Protein AF-A0A353RGJ5-F1 (afdb_monomer_lite)

Sequence (104 aa):
TENLIWIGFLMVYGVDTVMTILHRIYLKQNIMEAHRLHFYQILANEKKAPHRLVSLIYFTVQLLCSALIIILYPVMGWWILIILAILLILIYSFKFKFVKISNP

Radius of gyration: 15.26 Å; chains: 1; bounding box: 37×22×41 Å

Structure (mmCIF, N/CA/C/O backbone):
data_AF-A0A353RGJ5-F1
#
_entry.id   AF-A0A353RGJ5-F1
#
loop_
_atom_site.group_PDB
_atom_site.id
_atom_site.type_symbol
_atom_site.label_atom_id
_atom_site.label_alt_id
_atom_site.label_comp_id
_at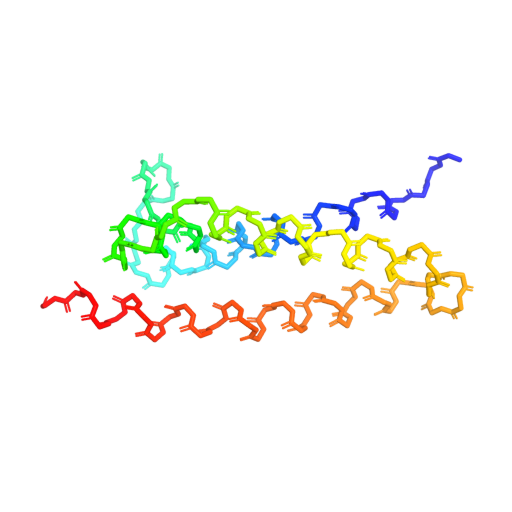om_site.label_asym_id
_atom_site.label_entity_id
_atom_site.label_seq_id
_atom_site.pdbx_PDB_ins_code
_atom_site.Cartn_x
_atom_site.Cartn_y
_atom_site.Cartn_z
_atom_site.occupancy
_atom_site.B_iso_or_equiv
_atom_site.auth_seq_id
_atom_site.auth_comp_id
_atom_site.auth_asym_id
_atom_site.auth_atom_id
_atom_site.pdbx_PDB_model_num
ATOM 1 N N . THR A 1 1 ? 17.829 -11.860 -15.894 1.00 52.78 1 THR A N 1
ATOM 2 C CA . THR A 1 1 ? 16.812 -12.354 -14.935 1.00 52.78 1 THR A CA 1
ATOM 3 C C . THR A 1 1 ? 17.140 -12.034 -13.478 1.00 52.78 1 THR A C 1
ATOM 5 O O . THR A 1 1 ? 16.274 -12.235 -12.643 1.00 52.78 1 THR A O 1
ATOM 8 N N . GLU A 1 2 ? 18.294 -11.431 -13.157 1.00 62.41 2 GLU A N 1
ATOM 9 C CA . GLU A 1 2 ? 18.701 -11.068 -11.781 1.00 62.41 2 GLU A CA 1
ATOM 10 C C . GLU A 1 2 ? 18.303 -9.644 -11.343 1.00 62.41 2 GLU A C 1
ATOM 12 O O . GLU A 1 2 ? 18.994 -9.006 -10.553 1.00 62.41 2 GLU A O 1
ATOM 17 N N . ASN A 1 3 ? 17.216 -9.085 -11.881 1.00 74.56 3 ASN A N 1
ATOM 18 C CA . ASN A 1 3 ? 16.804 -7.738 -11.486 1.00 74.56 3 ASN A CA 1
ATOM 19 C C . ASN A 1 3 ? 15.766 -7.819 -10.360 1.00 74.56 3 ASN A C 1
ATOM 21 O O . ASN A 1 3 ? 14.674 -8.343 -10.562 1.00 74.56 3 ASN A O 1
ATOM 25 N N . LEU A 1 4 ? 16.098 -7.277 -9.186 1.00 82.88 4 LEU A N 1
ATOM 26 C CA . LEU A 1 4 ? 15.240 -7.248 -7.993 1.00 82.88 4 LEU A CA 1
ATOM 27 C C . LEU A 1 4 ? 13.972 -6.385 -8.154 1.00 82.88 4 LEU A C 1
ATOM 29 O O . LEU A 1 4 ? 13.151 -6.326 -7.241 1.00 82.88 4 LEU A O 1
ATOM 33 N N . ILE A 1 5 ? 13.777 -5.745 -9.311 1.00 86.31 5 ILE A N 1
ATOM 34 C CA . ILE A 1 5 ? 12.594 -4.939 -9.636 1.00 86.31 5 ILE A CA 1
ATOM 35 C C . ILE A 1 5 ? 11.262 -5.666 -9.394 1.00 86.31 5 ILE A C 1
ATOM 37 O O . ILE A 1 5 ? 10.285 -5.022 -9.020 1.00 86.31 5 ILE A O 1
ATOM 41 N N . TRP A 1 6 ? 11.211 -6.996 -9.534 1.00 86.62 6 TRP A N 1
ATOM 42 C CA . TRP A 1 6 ? 9.988 -7.780 -9.314 1.00 86.62 6 TRP A CA 1
ATOM 43 C C . TRP A 1 6 ? 9.429 -7.627 -7.891 1.00 86.62 6 TRP A C 1
ATOM 45 O O . TRP A 1 6 ? 8.219 -7.712 -7.700 1.00 86.62 6 TRP A O 1
ATOM 55 N N . ILE A 1 7 ? 10.278 -7.308 -6.904 1.00 90.06 7 ILE A N 1
ATOM 56 C CA . ILE A 1 7 ? 9.844 -6.972 -5.537 1.00 90.06 7 ILE A CA 1
ATOM 57 C C . ILE A 1 7 ? 8.943 -5.727 -5.537 1.00 90.06 7 ILE A C 1
ATOM 59 O O . ILE A 1 7 ? 8.013 -5.631 -4.738 1.00 90.06 7 ILE A O 1
ATOM 63 N N . GLY A 1 8 ? 9.155 -4.798 -6.471 1.00 91.00 8 GLY A N 1
ATOM 64 C CA . GLY A 1 8 ? 8.309 -3.625 -6.667 1.00 91.00 8 GLY A CA 1
ATOM 65 C C . GLY A 1 8 ? 6.850 -3.969 -6.975 1.00 91.00 8 GLY A C 1
ATOM 66 O O . GLY A 1 8 ? 5.953 -3.218 -6.603 1.00 91.00 8 GLY A O 1
ATOM 67 N N . PHE A 1 9 ? 6.568 -5.137 -7.554 1.00 93.81 9 PHE A N 1
ATOM 68 C CA . PHE A 1 9 ? 5.189 -5.587 -7.761 1.00 93.81 9 PHE A CA 1
ATOM 69 C C . PHE A 1 9 ? 4.493 -6.016 -6.470 1.00 93.81 9 PHE A C 1
ATOM 71 O O . PHE A 1 9 ? 3.280 -6.158 -6.459 1.00 93.81 9 PHE A O 1
ATOM 78 N N . LEU A 1 10 ? 5.208 -6.153 -5.356 1.00 94.38 10 LEU A N 1
ATOM 79 C CA . LEU A 1 10 ? 4.617 -6.377 -4.036 1.00 94.38 10 LEU A CA 1
ATOM 80 C C . LEU A 1 10 ? 4.532 -5.086 -3.212 1.00 94.38 10 LEU A C 1
ATOM 82 O O . LEU A 1 10 ? 4.250 -5.137 -2.018 1.00 94.38 10 LEU A O 1
ATOM 86 N N . MET A 1 11 ? 4.765 -3.919 -3.820 1.00 93.31 11 MET A N 1
ATOM 87 C CA . MET A 1 11 ? 4.958 -2.667 -3.088 1.00 93.31 11 MET A CA 1
ATOM 88 C C . MET A 1 11 ? 3.754 -2.240 -2.241 1.00 93.31 11 MET A C 1
ATOM 90 O O . MET A 1 11 ? 3.953 -1.824 -1.103 1.00 93.31 11 MET A O 1
ATOM 94 N N . VAL A 1 12 ? 2.514 -2.381 -2.725 1.00 95.19 12 VAL A N 1
ATOM 95 C CA . VAL A 1 12 ? 1.328 -2.008 -1.925 1.00 95.19 12 VAL A CA 1
ATOM 96 C C . VAL A 1 12 ? 1.218 -2.883 -0.677 1.00 95.19 12 VAL A C 1
ATOM 98 O O . VAL A 1 12 ? 1.004 -2.370 0.421 1.00 95.19 12 VAL A O 1
ATOM 101 N N . TYR A 1 13 ? 1.422 -4.193 -0.834 1.00 93.62 13 TYR A N 1
ATOM 102 C CA . TYR A 1 13 ? 1.427 -5.141 0.280 1.00 93.62 13 TYR A CA 1
ATOM 103 C C . TYR A 1 13 ? 2.591 -4.889 1.249 1.00 93.62 13 TYR A C 1
ATOM 105 O O . TYR A 1 13 ? 2.402 -4.885 2.467 1.00 93.62 13 TYR A O 1
ATOM 113 N N . GLY A 1 14 ? 3.788 -4.633 0.716 1.00 93.88 14 GLY A N 1
ATOM 114 C CA . GLY A 1 14 ? 4.981 -4.336 1.502 1.00 93.88 14 GLY A CA 1
ATOM 115 C C . GLY A 1 14 ? 4.804 -3.081 2.352 1.00 93.88 14 GLY A C 1
ATOM 116 O O . GLY A 1 14 ? 5.052 -3.120 3.555 1.00 93.88 14 GLY A O 1
ATOM 117 N N . VAL A 1 15 ? 4.298 -1.993 1.762 1.00 94.19 15 VAL A N 1
ATOM 118 C CA . VAL A 1 15 ? 4.050 -0.738 2.486 1.00 94.19 15 VAL A CA 1
ATOM 119 C C . VAL A 1 15 ? 2.983 -0.922 3.568 1.00 94.19 15 VAL A C 1
ATOM 121 O O . VAL A 1 15 ? 3.227 -0.516 4.703 1.00 94.19 15 VAL A O 1
ATOM 124 N N . ASP A 1 16 ? 1.842 -1.567 3.286 1.00 93.19 16 ASP A N 1
ATOM 125 C CA . ASP A 1 16 ? 0.825 -1.815 4.327 1.00 93.19 16 ASP A CA 1
ATOM 126 C C . ASP A 1 16 ? 1.382 -2.666 5.475 1.00 93.19 16 ASP A C 1
ATOM 128 O O . ASP A 1 16 ? 1.119 -2.379 6.645 1.00 93.19 16 ASP A O 1
ATOM 132 N N . THR A 1 17 ? 2.191 -3.680 5.159 1.00 91.50 17 THR A N 1
ATOM 133 C CA . THR A 1 17 ? 2.815 -4.551 6.161 1.00 91.50 17 THR A CA 1
ATOM 134 C C . THR A 1 17 ? 3.792 -3.773 7.039 1.00 91.50 17 THR A C 1
ATOM 136 O O . THR A 1 17 ? 3.646 -3.785 8.262 1.00 91.50 17 THR A O 1
ATOM 139 N N . VAL A 1 18 ? 4.733 -3.028 6.447 1.00 93.44 18 VAL A N 1
ATOM 140 C CA . VAL A 1 18 ? 5.708 -2.220 7.201 1.00 93.44 18 VAL A CA 1
ATOM 141 C C . VAL A 1 18 ? 4.999 -1.164 8.046 1.00 93.44 18 VAL A C 1
ATOM 143 O O . VAL A 1 18 ? 5.271 -1.051 9.240 1.00 93.44 18 VAL A O 1
ATOM 146 N N . MET A 1 19 ? 4.033 -0.440 7.476 1.00 91.19 19 MET A N 1
ATOM 147 C CA . MET A 1 19 ? 3.255 0.562 8.209 1.00 91.19 19 MET A CA 1
ATOM 148 C C . MET A 1 19 ? 2.459 -0.055 9.362 1.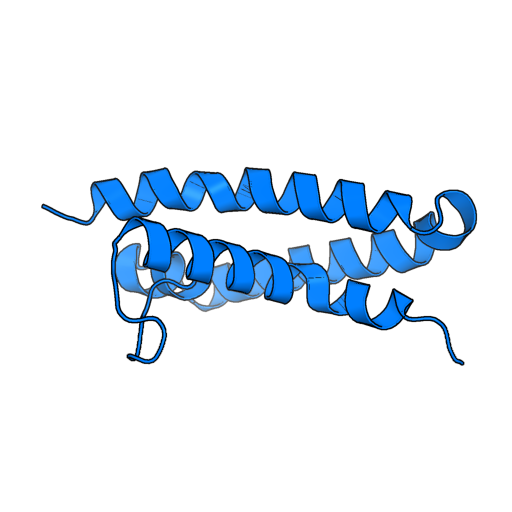00 91.19 19 MET A C 1
ATOM 150 O O . MET A 1 19 ? 2.331 0.549 10.426 1.00 91.19 19 MET A O 1
ATOM 154 N N . THR A 1 20 ? 1.940 -1.271 9.187 1.00 90.81 20 THR A N 1
ATOM 155 C CA . THR A 1 20 ? 1.248 -1.993 10.260 1.00 90.81 20 THR A CA 1
ATOM 156 C C . THR A 1 20 ? 2.211 -2.412 11.367 1.00 90.81 20 THR A C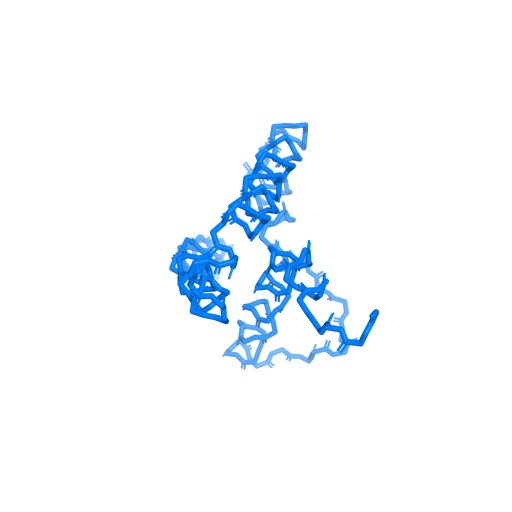 1
ATOM 158 O O . THR A 1 20 ? 1.891 -2.209 12.535 1.00 90.81 20 THR A O 1
ATOM 161 N N . ILE A 1 21 ? 3.400 -2.917 11.031 1.00 90.69 21 ILE A N 1
ATOM 162 C CA . ILE A 1 21 ? 4.439 -3.257 12.014 1.00 90.69 21 ILE A CA 1
ATOM 163 C C . ILE A 1 21 ? 4.860 -2.011 12.803 1.00 90.69 21 ILE A C 1
ATOM 165 O O . ILE A 1 21 ? 4.838 -2.038 14.033 1.00 90.69 21 ILE A O 1
ATOM 169 N N . LEU A 1 22 ? 5.163 -0.902 12.119 1.00 89.81 22 LEU A N 1
ATOM 170 C CA . LEU A 1 22 ? 5.521 0.368 12.761 1.00 89.81 22 LEU A CA 1
ATOM 171 C C . LEU A 1 22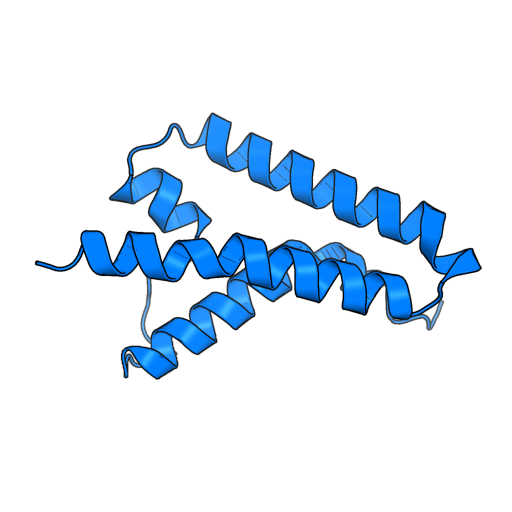 ? 4.423 0.845 13.715 1.00 89.81 22 LEU A C 1
ATOM 173 O O . LEU A 1 22 ? 4.705 1.268 14.835 1.00 89.81 22 LEU A O 1
ATOM 177 N N . HIS A 1 23 ? 3.160 0.720 13.307 1.00 86.12 23 HIS A N 1
ATOM 178 C CA . HIS A 1 23 ? 2.035 1.074 14.160 1.00 86.12 23 HIS A CA 1
ATOM 179 C C . HIS A 1 23 ? 1.923 0.176 15.401 1.00 86.12 23 HIS A C 1
ATOM 181 O O . HIS A 1 23 ? 1.659 0.677 16.492 1.00 86.12 23 HIS A O 1
ATOM 187 N N . ARG A 1 24 ? 2.166 -1.133 15.276 1.00 88.50 24 ARG A N 1
ATOM 188 C CA . ARG A 1 24 ? 2.168 -2.053 16.427 1.00 88.50 24 ARG A CA 1
ATOM 189 C C . ARG A 1 24 ? 3.293 -1.747 17.406 1.00 88.50 24 ARG A C 1
ATOM 191 O O . ARG A 1 24 ? 3.048 -1.749 18.609 1.00 88.50 24 ARG A O 1
ATOM 198 N N . ILE A 1 25 ? 4.483 -1.426 16.895 1.00 89.38 25 ILE A N 1
ATOM 199 C CA . ILE A 1 25 ? 5.621 -0.989 17.714 1.00 89.38 25 ILE A CA 1
ATOM 200 C C . ILE A 1 25 ? 5.263 0.300 18.464 1.00 89.38 25 ILE A C 1
ATOM 202 O O . ILE A 1 25 ? 5.489 0.389 19.669 1.00 89.38 25 ILE A O 1
ATOM 206 N N . TYR A 1 26 ? 4.634 1.268 17.788 1.00 86.69 26 TYR A N 1
ATOM 207 C CA . TYR A 1 26 ? 4.155 2.503 18.416 1.00 86.69 26 TYR A CA 1
ATOM 208 C C . TYR A 1 26 ? 3.130 2.240 19.534 1.00 86.69 26 TYR A C 1
ATOM 210 O O . TYR A 1 26 ? 3.219 2.835 20.607 1.00 86.69 26 TYR A O 1
ATOM 218 N N . LEU A 1 27 ? 2.198 1.307 19.318 1.00 85.62 27 LEU A N 1
ATOM 219 C CA . LEU A 1 27 ? 1.216 0.873 20.320 1.00 85.62 27 LEU A CA 1
ATOM 220 C C . LEU A 1 27 ? 1.793 -0.080 21.383 1.00 85.62 27 LEU A C 1
ATOM 222 O O . LEU A 1 27 ? 1.043 -0.541 22.242 1.00 85.62 27 LEU A O 1
ATOM 226 N N . LYS A 1 28 ? 3.097 -0.391 21.334 1.00 87.50 28 LYS A N 1
ATOM 227 C CA . LYS A 1 28 ? 3.782 -1.354 22.216 1.00 87.50 28 LYS A CA 1
ATOM 228 C C . LYS A 1 28 ? 3.114 -2.739 22.255 1.00 87.50 28 LYS A C 1
ATOM 230 O O . LYS A 1 28 ? 3.153 -3.421 23.275 1.00 87.50 28 LYS A O 1
ATOM 235 N N . GLN A 1 29 ? 2.499 -3.160 21.151 1.00 85.44 29 GLN A N 1
ATOM 236 C CA . GLN A 1 29 ? 1.907 -4.492 21.021 1.00 85.44 29 GLN A CA 1
ATOM 237 C C . GLN A 1 29 ? 2.971 -5.531 20.662 1.00 85.44 29 GLN A C 1
ATOM 239 O O . GLN A 1 29 ? 3.924 -5.234 19.940 1.00 85.44 29 GLN A O 1
ATOM 244 N N . ASN A 1 30 ? 2.772 -6.777 21.092 1.00 88.50 30 ASN A N 1
ATOM 245 C CA . ASN A 1 30 ? 3.621 -7.883 20.670 1.00 88.50 30 ASN A CA 1
ATOM 246 C C . ASN A 1 30 ? 3.395 -8.190 19.181 1.00 88.50 30 ASN A C 1
ATOM 248 O O . ASN A 1 30 ? 2.305 -8.591 18.779 1.00 88.50 30 ASN A O 1
ATOM 252 N N . ILE A 1 31 ? 4.426 -8.019 18.353 1.00 86.12 31 ILE A N 1
ATOM 253 C CA . ILE A 1 31 ? 4.344 -8.230 16.900 1.00 86.12 31 ILE A CA 1
ATOM 254 C C . ILE A 1 31 ? 4.052 -9.686 16.503 1.00 86.12 31 ILE A C 1
ATOM 256 O O . ILE A 1 31 ? 3.548 -9.911 15.406 1.00 86.12 31 ILE A O 1
ATOM 260 N N . MET A 1 32 ? 4.327 -10.654 17.383 1.00 86.12 32 MET A N 1
ATOM 261 C CA . MET A 1 32 ? 4.094 -12.079 17.119 1.00 86.12 32 MET A CA 1
ATOM 262 C C . MET A 1 32 ? 2.660 -12.523 17.428 1.00 86.12 32 MET A C 1
ATOM 264 O O . MET A 1 32 ? 2.251 -13.610 17.029 1.00 86.12 32 MET A O 1
ATOM 268 N N . GLU A 1 33 ? 1.874 -11.695 18.116 1.00 86.50 33 GLU A N 1
ATOM 269 C CA . GLU A 1 33 ? 0.463 -11.989 18.368 1.00 86.50 33 GLU A CA 1
ATOM 270 C C . GLU A 1 33 ? -0.397 -11.659 17.146 1.00 86.50 33 GLU A C 1
ATOM 272 O O . GLU A 1 33 ? -0.073 -10.760 16.360 1.00 86.50 33 GLU A O 1
ATOM 277 N N . ALA A 1 34 ? -1.533 -12.344 17.005 1.00 84.00 34 ALA A N 1
ATOM 278 C CA . ALA A 1 34 ? -2.500 -12.051 15.954 1.00 84.00 34 ALA A CA 1
ATOM 279 C C . ALA A 1 34 ? -3.016 -10.605 16.074 1.00 84.00 34 ALA A C 1
ATOM 281 O O . ALA A 1 34 ? -3.379 -10.145 17.154 1.00 84.00 34 ALA A O 1
ATOM 282 N N . HIS A 1 35 ? -3.085 -9.887 14.951 1.00 83.06 35 HIS A N 1
ATOM 283 C CA . HIS A 1 35 ? -3.627 -8.529 14.892 1.00 83.06 35 HIS A CA 1
ATOM 284 C C . HIS A 1 35 ? -4.614 -8.369 13.750 1.00 83.06 35 HIS A C 1
ATOM 286 O O . HIS A 1 35 ? -4.584 -9.094 12.758 1.00 83.06 35 HIS A O 1
ATOM 292 N N . ARG A 1 36 ? -5.474 -7.360 13.890 1.00 82.19 36 ARG A N 1
ATOM 293 C CA . ARG A 1 36 ? -6.431 -6.948 12.857 1.00 82.19 36 ARG A CA 1
ATOM 294 C C . ARG A 1 36 ? -6.183 -5.524 12.365 1.00 82.19 36 ARG A C 1
ATOM 296 O O . ARG A 1 36 ? -7.100 -4.803 11.992 1.00 82.19 36 ARG A O 1
ATOM 303 N N . LEU A 1 37 ? -4.920 -5.105 12.423 1.00 84.31 37 LEU A N 1
ATOM 304 C CA . LEU A 1 37 ? -4.505 -3.729 12.156 1.00 84.31 37 LEU A CA 1
ATOM 305 C C . LEU A 1 37 ? -4.080 -3.486 10.708 1.00 84.31 37 LEU A C 1
ATOM 307 O O . LEU A 1 37 ? -3.623 -2.384 10.424 1.00 84.31 37 LEU A O 1
ATOM 311 N N . HIS A 1 38 ? -4.202 -4.449 9.788 1.00 86.06 38 HIS A N 1
ATOM 312 C CA . HIS A 1 38 ? -3.993 -4.146 8.367 1.00 86.06 38 HIS A CA 1
ATOM 313 C C . HIS A 1 38 ? -5.037 -3.142 7.890 1.00 86.06 38 HIS A C 1
ATOM 315 O O . HIS A 1 38 ? -6.188 -3.170 8.332 1.00 86.06 38 HIS A O 1
ATOM 321 N N . PHE A 1 39 ? -4.654 -2.228 6.997 1.00 85.62 39 PHE A N 1
ATOM 322 C CA . PHE A 1 39 ? -5.563 -1.146 6.610 1.00 85.62 39 PHE A CA 1
ATOM 323 C C . PHE A 1 39 ? -6.840 -1.677 5.942 1.00 85.62 39 PHE A C 1
ATOM 325 O O . PHE A 1 39 ? -7.931 -1.190 6.236 1.00 85.62 39 PHE A O 1
ATOM 332 N N . TYR A 1 40 ? -6.723 -2.770 5.183 1.00 88.56 40 TYR A N 1
ATOM 333 C CA . TYR A 1 40 ? -7.862 -3.514 4.649 1.00 88.56 40 TYR A CA 1
ATOM 334 C C . TYR A 1 40 ? -8.834 -3.959 5.752 1.00 88.56 40 TYR A C 1
ATOM 336 O O . TYR A 1 40 ? -10.036 -3.725 5.651 1.00 88.56 40 TYR A O 1
ATOM 344 N N . GLN A 1 41 ? -8.320 -4.579 6.821 1.00 88.00 41 GLN A N 1
ATOM 345 C CA . GLN A 1 41 ? -9.136 -5.094 7.925 1.00 88.00 41 GLN A CA 1
ATOM 346 C C . GLN A 1 41 ? -9.832 -3.961 8.678 1.00 88.00 41 GLN A C 1
ATOM 348 O O . GLN A 1 41 ? -11.002 -4.093 9.021 1.00 88.00 41 GLN A O 1
ATOM 353 N N . ILE A 1 42 ? -9.146 -2.834 8.877 1.00 88.19 42 ILE A N 1
ATOM 354 C CA . ILE A 1 42 ? -9.735 -1.649 9.510 1.00 88.19 42 ILE A CA 1
ATOM 355 C C . ILE A 1 42 ? -10.874 -1.091 8.651 1.00 88.19 42 ILE A C 1
ATOM 357 O O . ILE A 1 42 ? -11.952 -0.805 9.164 1.00 88.19 42 ILE A O 1
ATOM 361 N N . LEU A 1 43 ? -10.675 -0.952 7.339 1.00 87.25 43 LEU A N 1
ATOM 362 C CA . LEU A 1 43 ? -11.718 -0.433 6.453 1.00 87.25 43 LEU A CA 1
ATOM 363 C C . LEU A 1 43 ? -12.920 -1.380 6.366 1.00 87.25 43 LEU A C 1
ATOM 365 O O . LEU A 1 43 ? -14.064 -0.943 6.477 1.00 87.25 43 LEU A O 1
ATOM 369 N N . ALA A 1 44 ? -12.675 -2.673 6.182 1.00 89.12 44 ALA A N 1
ATOM 370 C CA . ALA A 1 44 ? -13.750 -3.622 5.941 1.00 89.12 44 ALA A CA 1
ATOM 371 C C . ALA A 1 44 ? -14.495 -4.024 7.225 1.00 89.12 44 ALA A C 1
ATOM 373 O O . ALA A 1 44 ? -15.722 -4.075 7.228 1.00 89.12 44 ALA A O 1
ATOM 374 N N . ASN A 1 45 ? -13.777 -4.254 8.328 1.00 87.88 45 ASN A N 1
ATOM 375 C CA . ASN A 1 45 ? -14.377 -4.733 9.575 1.00 87.88 45 ASN A CA 1
ATOM 376 C C . ASN A 1 45 ? -14.767 -3.570 10.497 1.00 87.88 45 ASN A C 1
ATOM 378 O O . ASN A 1 45 ? -15.933 -3.444 10.862 1.00 87.88 45 ASN A O 1
ATOM 382 N N . GLU A 1 46 ? -13.816 -2.692 10.838 1.00 85.19 46 GLU A N 1
ATOM 383 C CA . GLU A 1 46 ? -14.047 -1.626 11.832 1.00 85.19 46 GLU A CA 1
ATOM 384 C C . GLU A 1 46 ? -14.903 -0.491 11.264 1.00 85.19 46 GLU A C 1
ATOM 386 O O . GLU A 1 46 ? -15.816 0.014 11.915 1.00 85.19 46 GLU A O 1
ATOM 391 N N . LYS A 1 47 ? -14.643 -0.092 10.013 1.00 84.38 47 LYS A N 1
ATOM 392 C CA . LYS A 1 47 ? -15.448 0.919 9.308 1.00 84.38 47 LYS A CA 1
ATOM 393 C C . LYS A 1 47 ? -16.645 0.327 8.565 1.00 84.38 47 LYS A C 1
ATOM 395 O O . LYS A 1 47 ? -17.402 1.091 7.971 1.00 84.38 47 LYS A O 1
ATOM 400 N N . LYS A 1 48 ? -16.834 -0.999 8.616 1.00 87.44 48 LYS A N 1
ATOM 401 C CA . LYS A 1 48 ? -17.939 -1.730 7.969 1.00 87.44 48 LYS A CA 1
ATOM 402 C C . LYS A 1 48 ? -18.087 -1.411 6.474 1.00 87.44 48 LYS A C 1
ATOM 404 O O . LYS A 1 48 ? -19.187 -1.488 5.926 1.00 87.44 48 LYS A O 1
ATOM 409 N N . ALA A 1 49 ? -16.998 -1.019 5.808 1.00 89.56 49 ALA A N 1
ATOM 410 C CA . ALA A 1 49 ? -17.031 -0.780 4.376 1.00 89.56 49 ALA A CA 1
ATOM 411 C C . ALA A 1 49 ? -17.249 -2.116 3.646 1.00 89.56 49 ALA A C 1
ATOM 413 O O . ALA A 1 49 ? -16.702 -3.140 4.064 1.00 89.56 49 ALA A O 1
ATOM 414 N N . PRO A 1 50 ? -17.998 -2.144 2.531 1.00 94.38 50 PRO A N 1
ATOM 415 C CA . PRO A 1 50 ? -18.206 -3.377 1.786 1.00 94.38 50 PRO A CA 1
ATOM 416 C C . PRO A 1 50 ? -16.869 -3.988 1.351 1.00 94.38 50 PRO A C 1
ATOM 418 O O . PRO A 1 50 ? -16.116 -3.360 0.606 1.00 94.38 50 PRO A O 1
ATOM 421 N N . HIS A 1 51 ? -16.597 -5.236 1.748 1.00 92.75 51 HIS A N 1
ATOM 422 C CA . HIS A 1 51 ? -15.352 -5.944 1.406 1.00 92.75 51 HIS A CA 1
ATOM 423 C C . HIS A 1 51 ? -15.032 -5.893 -0.092 1.00 92.75 51 HIS A C 1
ATOM 425 O O . HIS A 1 51 ? -13.881 -5.711 -0.471 1.00 92.75 51 HIS A O 1
ATOM 431 N N . ARG A 1 52 ? -16.061 -5.988 -0.947 1.00 95.12 52 ARG A N 1
ATOM 432 C CA . ARG A 1 52 ? -15.931 -5.906 -2.411 1.00 95.12 52 ARG A CA 1
ATOM 433 C C . ARG A 1 52 ? -15.341 -4.572 -2.863 1.00 95.12 52 ARG A C 1
ATOM 435 O O . ARG A 1 52 ? -14.451 -4.559 -3.705 1.00 95.12 52 ARG A O 1
ATOM 442 N N . LEU A 1 53 ? -15.815 -3.467 -2.285 1.00 94.06 53 LEU A N 1
ATOM 443 C CA . LEU A 1 53 ? -15.327 -2.129 -2.608 1.00 94.06 53 LEU A CA 1
ATOM 444 C C . LEU A 1 53 ? -13.878 -1.961 -2.147 1.00 94.06 53 LEU A C 1
ATOM 446 O O . LEU A 1 53 ? -13.042 -1.505 -2.920 1.00 94.06 53 LEU A O 1
ATOM 450 N N . VAL A 1 54 ? -13.563 -2.385 -0.919 1.00 93.50 54 VAL A N 1
ATOM 451 C CA . VAL A 1 54 ? -12.193 -2.310 -0.390 1.00 93.50 54 VAL A CA 1
ATOM 452 C C . VAL A 1 54 ? -11.242 -3.154 -1.246 1.00 93.50 54 VAL A C 1
ATOM 454 O O . VAL A 1 54 ? -10.197 -2.663 -1.664 1.00 93.50 54 VAL A O 1
ATOM 457 N N . SER A 1 55 ? -11.619 -4.388 -1.591 1.00 94.44 55 SER A N 1
ATOM 458 C CA . SER A 1 55 ? -10.823 -5.257 -2.467 1.00 94.44 55 SER A CA 1
ATOM 459 C C . SER A 1 55 ? -10.622 -4.659 -3.859 1.00 94.44 55 SER A C 1
ATOM 461 O O . SER A 1 55 ? -9.518 -4.738 -4.392 1.00 94.44 55 SER A O 1
ATOM 463 N N . LEU A 1 56 ? -11.646 -4.018 -4.432 1.00 96.38 56 LEU A N 1
ATOM 464 C CA . LEU A 1 56 ? -11.540 -3.356 -5.733 1.00 96.38 56 LEU A CA 1
ATOM 465 C C . LEU A 1 56 ? -10.560 -2.175 -5.694 1.00 96.38 56 LEU A C 1
ATOM 467 O O . LEU A 1 56 ? -9.755 -2.019 -6.612 1.00 96.38 56 LEU A O 1
ATOM 471 N N . ILE A 1 57 ? -10.583 -1.375 -4.623 1.00 94.00 57 ILE A N 1
ATOM 472 C CA . ILE A 1 57 ? -9.633 -0.270 -4.424 1.00 94.00 57 ILE A CA 1
ATOM 473 C C . ILE A 1 57 ? -8.203 -0.814 -4.351 1.00 94.00 57 ILE A C 1
ATOM 475 O O . ILE A 1 57 ? -7.334 -0.342 -5.079 1.00 94.00 57 ILE A O 1
ATOM 479 N N . TYR A 1 58 ? -7.965 -1.838 -3.528 1.00 94.75 58 TYR A N 1
ATOM 480 C CA . TYR A 1 58 ? -6.645 -2.462 -3.402 1.00 94.75 58 TYR A CA 1
ATOM 481 C C . TYR A 1 58 ? -6.150 -3.047 -4.725 1.00 94.75 58 TYR A C 1
ATOM 483 O O . TYR A 1 58 ? -5.006 -2.803 -5.102 1.00 94.75 58 TYR A O 1
ATOM 491 N N . PHE A 1 59 ? -7.013 -3.764 -5.450 1.00 95.75 59 PHE A N 1
ATOM 492 C CA . PHE A 1 59 ? -6.702 -4.288 -6.779 1.00 95.75 59 PHE A CA 1
ATOM 493 C C . PHE A 1 59 ? -6.309 -3.167 -7.745 1.00 95.75 59 PHE A C 1
ATOM 495 O O . PHE A 1 59 ? -5.285 -3.259 -8.416 1.00 95.75 59 PHE A O 1
ATOM 502 N N . THR A 1 60 ? -7.088 -2.085 -7.775 1.00 97.06 60 THR A N 1
ATOM 503 C CA . THR A 1 60 ? -6.856 -0.955 -8.681 1.00 97.06 60 THR A CA 1
ATOM 504 C C . THR A 1 60 ? -5.535 -0.259 -8.367 1.00 97.06 60 THR A C 1
ATOM 506 O O . THR A 1 60 ? -4.730 -0.039 -9.267 1.00 97.06 60 THR A O 1
ATOM 509 N N . VAL A 1 61 ? -5.264 0.036 -7.092 1.00 95.81 61 VAL A N 1
ATOM 510 C CA . VAL A 1 61 ? -4.004 0.662 -6.662 1.00 95.81 61 VAL A CA 1
ATOM 511 C C . VAL A 1 61 ? -2.811 -0.243 -6.978 1.00 95.81 61 VAL A C 1
ATOM 513 O O . VAL A 1 61 ? -1.815 0.225 -7.522 1.00 95.81 61 VAL A O 1
ATOM 516 N N . GLN A 1 62 ? -2.923 -1.544 -6.703 1.00 96.19 62 GLN A N 1
ATOM 517 C CA . GLN A 1 62 ? -1.882 -2.527 -7.005 1.00 96.19 62 GLN A CA 1
ATOM 518 C C . GLN A 1 62 ? -1.592 -2.616 -8.508 1.00 96.19 62 GLN A C 1
ATOM 520 O O . GLN A 1 62 ? -0.425 -2.630 -8.915 1.00 96.19 62 GLN A O 1
ATOM 525 N N . LEU A 1 63 ? -2.637 -2.643 -9.337 1.00 96.88 63 LEU A N 1
ATOM 526 C CA . LEU A 1 63 ? -2.510 -2.669 -10.790 1.00 96.88 63 LEU A CA 1
ATOM 527 C C . LEU A 1 63 ? -1.844 -1.388 -11.308 1.00 96.88 63 LEU A C 1
ATOM 529 O O . LEU A 1 63 ? -0.911 -1.470 -12.104 1.00 96.88 63 LEU A O 1
ATOM 533 N N . LEU A 1 64 ? -2.261 -0.220 -10.807 1.00 97.12 64 LEU A N 1
ATOM 534 C CA . LEU A 1 64 ? -1.674 1.073 -11.164 1.00 97.12 64 LEU A CA 1
ATOM 535 C C . LEU A 1 64 ? -0.192 1.154 -10.785 1.00 97.12 64 LEU A C 1
ATOM 537 O O . LEU A 1 64 ? 0.625 1.517 -11.627 1.00 97.12 64 LEU A O 1
ATOM 541 N N . CYS A 1 65 ? 0.183 0.771 -9.560 1.00 96.19 65 CYS A N 1
ATOM 542 C CA . CYS A 1 65 ? 1.588 0.737 -9.146 1.00 96.19 65 CYS A CA 1
ATOM 543 C C . CYS A 1 65 ? 2.416 -0.182 -10.051 1.00 96.19 65 CYS A C 1
ATOM 545 O O . CYS A 1 65 ? 3.497 0.201 -10.492 1.00 96.19 65 CYS A O 1
ATOM 547 N N . SER A 1 66 ? 1.893 -1.368 -10.372 1.00 96.00 66 SER A N 1
ATOM 548 C CA . SER A 1 66 ? 2.589 -2.335 -11.229 1.00 96.00 66 SER A CA 1
ATOM 549 C C . SER A 1 66 ? 2.769 -1.797 -12.654 1.00 96.00 66 SER A C 1
ATOM 551 O O . SER A 1 66 ? 3.866 -1.872 -13.203 1.00 96.00 66 SER A O 1
ATOM 553 N N . ALA A 1 67 ? 1.729 -1.183 -13.228 1.00 96.62 67 ALA A N 1
ATOM 554 C CA . ALA A 1 67 ? 1.791 -0.558 -14.547 1.00 96.62 67 ALA A CA 1
ATOM 555 C C . ALA A 1 67 ? 2.791 0.610 -14.587 1.00 96.62 67 ALA A C 1
ATOM 557 O O . ALA A 1 67 ? 3.601 0.693 -15.509 1.00 96.62 67 ALA A O 1
ATOM 558 N N . LEU A 1 68 ? 2.789 1.477 -13.567 1.00 96.25 68 LEU A N 1
ATOM 559 C CA . LEU A 1 68 ? 3.739 2.588 -13.459 1.00 96.25 68 LEU A CA 1
ATOM 560 C C . LEU A 1 68 ? 5.184 2.098 -13.355 1.00 96.25 68 LEU A C 1
ATOM 562 O O . LEU A 1 68 ? 6.056 2.670 -14.000 1.00 96.25 68 LEU A O 1
ATOM 566 N N . ILE A 1 69 ? 5.444 1.028 -12.598 1.00 94.94 69 ILE A N 1
ATOM 567 C CA . ILE A 1 69 ? 6.780 0.421 -12.528 1.00 94.94 69 ILE A CA 1
ATOM 568 C C . ILE A 1 69 ? 7.209 -0.073 -13.913 1.00 94.94 69 ILE A C 1
ATOM 570 O O . ILE A 1 69 ? 8.310 0.248 -14.344 1.00 94.94 69 ILE A O 1
ATOM 574 N N . ILE A 1 70 ? 6.348 -0.794 -14.638 1.00 94.88 70 ILE A N 1
ATOM 575 C CA . ILE A 1 70 ? 6.676 -1.310 -15.979 1.00 94.88 70 ILE A CA 1
ATOM 576 C C . ILE A 1 70 ? 7.009 -0.171 -16.953 1.00 94.88 70 ILE A C 1
ATOM 578 O O . ILE A 1 70 ? 7.987 -0.261 -17.693 1.00 94.88 70 ILE A O 1
ATOM 582 N N . ILE A 1 71 ? 6.210 0.899 -16.946 1.00 95.69 71 ILE A N 1
ATOM 583 C CA . ILE A 1 71 ? 6.332 2.002 -17.908 1.00 95.69 71 ILE A CA 1
ATOM 584 C C . ILE A 1 71 ? 7.500 2.934 -17.560 1.00 95.69 71 ILE A C 1
ATOM 586 O O . ILE A 1 71 ? 8.226 3.369 -18.451 1.00 95.69 71 ILE A O 1
ATOM 590 N N . LEU A 1 72 ? 7.686 3.263 -16.278 1.00 95.69 72 LEU A N 1
ATOM 591 C CA . LEU A 1 72 ? 8.600 4.328 -15.853 1.00 95.69 72 LEU A CA 1
ATOM 592 C C . LEU A 1 72 ? 9.959 3.824 -15.372 1.00 95.69 72 LEU A C 1
ATOM 594 O O . LEU A 1 72 ? 10.913 4.601 -15.368 1.00 95.69 72 LEU A O 1
ATOM 598 N N . TYR A 1 73 ? 10.098 2.549 -15.000 1.00 93.94 73 TYR A N 1
ATOM 599 C CA . TYR A 1 73 ? 11.393 2.013 -14.577 1.00 93.94 73 TYR A CA 1
ATOM 600 C C . TYR A 1 73 ? 12.501 2.136 -15.637 1.00 93.94 73 TYR A C 1
ATOM 602 O O . TYR A 1 73 ? 13.613 2.489 -15.252 1.00 93.94 73 TYR A O 1
ATOM 610 N N . PRO A 1 74 ? 12.265 1.930 -16.950 1.00 93.38 74 PRO A N 1
ATOM 611 C CA . PRO A 1 74 ? 13.316 2.115 -17.955 1.00 93.38 74 PRO A CA 1
ATOM 612 C C . PRO A 1 74 ? 13.891 3.540 -17.996 1.00 93.38 74 PRO A C 1
ATOM 614 O O . PRO A 1 74 ? 15.037 3.724 -18.391 1.00 93.38 74 PRO A O 1
ATOM 617 N N . VAL A 1 75 ? 13.103 4.538 -17.580 1.00 95.25 75 VAL A N 1
ATOM 618 C CA . VAL A 1 75 ? 13.486 5.959 -17.587 1.00 95.25 75 VAL A CA 1
ATOM 619 C C . VAL A 1 75 ? 14.037 6.400 -16.229 1.00 95.25 75 VAL A C 1
ATOM 621 O O . VAL A 1 75 ? 15.016 7.135 -16.161 1.00 95.25 75 VAL A O 1
ATOM 624 N N . MET A 1 76 ? 13.411 5.962 -15.135 1.00 93.94 76 MET A N 1
ATOM 625 C CA . MET A 1 76 ? 13.689 6.450 -13.778 1.00 93.94 76 MET A CA 1
ATOM 626 C C . MET A 1 76 ? 14.535 5.484 -12.937 1.00 93.94 76 MET A C 1
ATOM 628 O O . MET A 1 76 ? 15.000 5.846 -11.854 1.00 93.94 76 MET A O 1
ATOM 632 N N . GLY A 1 77 ? 14.715 4.241 -13.386 1.00 92.75 77 GLY A N 1
ATOM 633 C CA . GLY A 1 77 ? 15.360 3.179 -12.620 1.00 92.75 77 GLY A CA 1
ATOM 634 C C . GLY A 1 77 ? 14.695 2.979 -11.257 1.00 92.75 77 GLY A C 1
ATOM 635 O O . GLY A 1 77 ? 13.473 2.977 -11.137 1.00 92.75 77 GLY A O 1
ATOM 636 N N . TRP A 1 78 ? 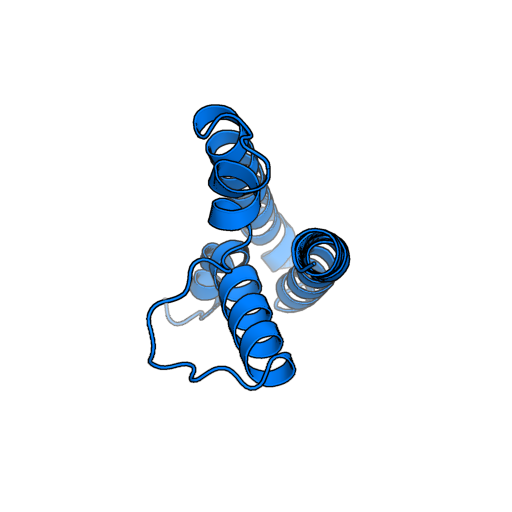15.498 2.857 -10.201 1.00 92.12 78 TRP A N 1
ATOM 637 C CA . TRP A 1 78 ? 15.017 2.640 -8.830 1.00 92.12 78 TRP A CA 1
ATOM 638 C C . TRP A 1 78 ? 14.236 3.821 -8.228 1.00 92.12 78 TRP A C 1
ATOM 640 O O . TRP A 1 78 ? 13.493 3.623 -7.266 1.00 92.12 78 TRP A O 1
ATOM 650 N N . TRP A 1 79 ? 14.333 5.029 -8.794 1.00 94.44 79 TRP A N 1
ATOM 651 C CA . TRP A 1 79 ? 13.635 6.202 -8.258 1.00 94.44 79 TRP A CA 1
ATOM 652 C C . TRP A 1 79 ? 12.113 6.065 -8.284 1.00 94.44 79 TRP A C 1
ATOM 654 O O . TRP A 1 79 ? 11.456 6.538 -7.358 1.00 94.44 79 TRP A O 1
ATOM 664 N N . ILE A 1 80 ? 11.544 5.362 -9.274 1.00 95.00 80 ILE A N 1
ATOM 665 C CA . ILE A 1 80 ? 10.092 5.122 -9.321 1.00 95.00 80 ILE A CA 1
ATOM 666 C C . ILE A 1 80 ? 9.601 4.379 -8.073 1.00 95.00 80 ILE A C 1
ATOM 668 O O . ILE A 1 80 ? 8.547 4.701 -7.533 1.00 95.00 80 ILE A O 1
ATOM 672 N N . LEU A 1 81 ? 10.395 3.433 -7.565 1.00 94.12 81 LEU A N 1
ATOM 673 C CA . LEU A 1 81 ? 10.055 2.641 -6.387 1.00 94.12 81 LEU A CA 1
ATOM 674 C C . LEU A 1 81 ? 10.088 3.493 -5.115 1.00 94.12 81 LEU A C 1
ATOM 676 O O . LEU A 1 81 ? 9.194 3.372 -4.283 1.00 94.12 81 LEU A O 1
ATOM 680 N N . ILE A 1 82 ? 11.062 4.398 -4.989 1.00 94.31 82 ILE A N 1
ATOM 681 C CA . ILE A 1 82 ? 11.140 5.335 -3.858 1.00 94.31 82 ILE A CA 1
ATOM 682 C C . ILE A 1 82 ? 9.946 6.297 -3.875 1.00 94.31 82 ILE A C 1
ATOM 684 O O . ILE A 1 82 ? 9.297 6.494 -2.849 1.00 94.31 82 ILE A O 1
ATOM 688 N N . ILE A 1 83 ? 9.619 6.863 -5.040 1.00 95.12 83 ILE A N 1
ATOM 689 C CA . ILE A 1 83 ? 8.502 7.806 -5.191 1.00 95.12 83 ILE A CA 1
ATOM 690 C C . ILE A 1 83 ? 7.171 7.126 -4.854 1.00 95.12 83 ILE A C 1
ATOM 692 O O . ILE A 1 83 ? 6.388 7.661 -4.067 1.00 95.12 83 ILE A O 1
ATOM 696 N N . LEU A 1 84 ? 6.926 5.932 -5.403 1.00 95.31 84 LEU A N 1
ATOM 697 C CA . LEU A 1 84 ? 5.719 5.159 -5.108 1.00 95.31 84 LEU A CA 1
ATOM 698 C C . LEU A 1 84 ? 5.648 4.758 -3.631 1.00 95.31 84 LEU A C 1
ATOM 700 O O . LEU A 1 84 ? 4.577 4.859 -3.034 1.00 95.31 84 LEU A O 1
ATOM 704 N N . ALA A 1 85 ? 6.768 4.365 -3.019 1.00 94.75 85 ALA A N 1
ATOM 705 C CA . ALA A 1 85 ? 6.813 4.044 -1.597 1.00 94.75 85 ALA A CA 1
ATOM 706 C C . ALA A 1 85 ? 6.442 5.255 -0.730 1.00 94.75 85 ALA A C 1
ATOM 708 O O . ALA A 1 85 ? 5.592 5.124 0.147 1.00 94.75 85 ALA A O 1
ATOM 709 N N . ILE A 1 86 ? 7.005 6.440 -0.999 1.00 94.56 86 ILE A N 1
ATOM 710 C CA . ILE A 1 86 ? 6.670 7.674 -0.269 1.00 94.56 86 ILE A CA 1
ATOM 711 C C . ILE A 1 86 ? 5.187 8.016 -0.440 1.00 94.56 86 ILE A C 1
ATOM 713 O O . ILE A 1 86 ? 4.499 8.272 0.549 1.00 94.56 86 ILE A O 1
ATOM 717 N N . LEU A 1 87 ? 4.672 7.975 -1.673 1.00 94.38 87 LEU A N 1
ATOM 718 C CA . LEU A 1 87 ? 3.264 8.257 -1.960 1.00 94.38 87 LEU A CA 1
ATOM 719 C C . LEU A 1 87 ? 2.335 7.311 -1.189 1.00 94.38 87 LEU A C 1
ATOM 721 O O . LEU A 1 87 ? 1.391 7.759 -0.537 1.00 94.38 87 LEU A O 1
ATOM 725 N N . LEU A 1 88 ? 2.619 6.007 -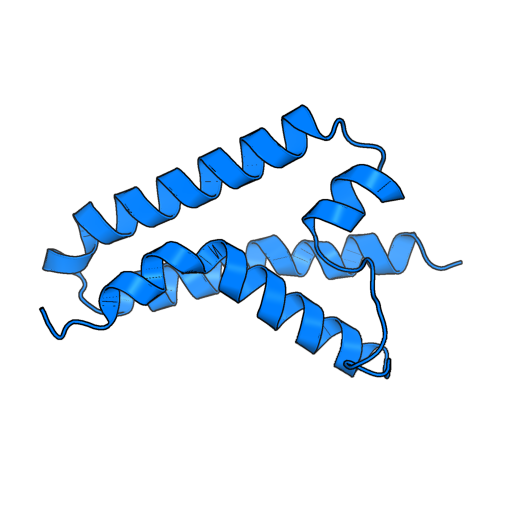1.226 1.00 94.25 88 LEU A N 1
ATOM 726 C CA . LEU A 1 88 ? 1.845 5.018 -0.487 1.00 94.25 88 LEU A CA 1
ATOM 727 C C . LEU A 1 88 ? 1.970 5.248 1.022 1.00 94.25 88 LEU A C 1
ATOM 729 O O . LEU A 1 88 ? 0.950 5.282 1.696 1.00 94.25 88 LEU A O 1
ATOM 733 N N . ILE A 1 89 ? 3.163 5.485 1.572 1.00 93.31 89 ILE A N 1
ATOM 734 C CA . ILE A 1 89 ? 3.339 5.769 3.006 1.00 93.31 89 ILE A CA 1
ATOM 735 C C . ILE A 1 89 ? 2.485 6.965 3.438 1.00 93.31 89 ILE A C 1
ATOM 737 O O . ILE A 1 89 ? 1.834 6.892 4.479 1.00 93.31 89 ILE A O 1
ATOM 741 N N . LEU A 1 90 ? 2.427 8.040 2.647 1.00 90.94 90 LEU A N 1
ATOM 742 C CA . LEU A 1 90 ? 1.580 9.201 2.943 1.00 90.94 90 LEU A CA 1
ATOM 743 C C . LEU A 1 90 ? 0.090 8.832 2.957 1.00 90.94 90 LEU A C 1
ATOM 745 O O . LEU A 1 90 ? -0.614 9.171 3.909 1.00 90.94 90 LEU A O 1
ATOM 749 N N . ILE A 1 91 ? -0.380 8.080 1.956 1.00 89.06 91 ILE A N 1
ATOM 750 C CA . ILE A 1 91 ? -1.766 7.584 1.897 1.00 89.06 91 ILE A CA 1
ATOM 751 C C . ILE A 1 91 ? -2.073 6.698 3.112 1.00 89.06 91 ILE A C 1
ATOM 753 O O . ILE A 1 91 ? -3.075 6.891 3.801 1.00 89.06 91 ILE A O 1
ATOM 757 N N . TYR A 1 92 ? -1.189 5.752 3.421 1.00 86.56 92 TYR A N 1
ATOM 758 C CA . TYR A 1 92 ? -1.349 4.833 4.542 1.00 86.56 92 TYR A CA 1
ATOM 759 C C . TYR A 1 92 ? -1.190 5.531 5.894 1.00 86.56 92 TYR A C 1
ATOM 761 O O . TYR A 1 92 ? -1.750 5.059 6.876 1.00 86.56 92 TYR A O 1
ATOM 769 N N . SER A 1 93 ? -0.510 6.675 5.980 1.00 83.88 93 SER A N 1
ATOM 770 C CA . SER A 1 93 ? -0.377 7.430 7.231 1.00 83.88 93 SER A CA 1
ATOM 771 C C . SER A 1 93 ? -1.715 7.998 7.720 1.00 83.88 93 SER A C 1
ATOM 773 O O . SER A 1 93 ? -1.929 8.115 8.928 1.00 83.88 93 SER A O 1
ATOM 775 N N . PHE A 1 94 ? -2.680 8.243 6.822 1.00 77.19 94 PHE A N 1
ATOM 776 C CA . PHE A 1 94 ? -4.049 8.613 7.213 1.00 77.19 94 PHE A CA 1
ATOM 777 C C . PHE A 1 94 ? -4.726 7.554 8.098 1.00 77.19 94 PHE A C 1
ATOM 779 O O . PHE A 1 94 ? -5.559 7.893 8.943 1.00 77.19 94 PHE A O 1
ATOM 786 N N . LYS A 1 95 ? -4.326 6.282 7.982 1.00 73.94 95 LYS A N 1
ATOM 787 C CA . LYS A 1 95 ? -4.764 5.183 8.855 1.00 73.94 95 LYS A CA 1
ATOM 788 C C . LYS A 1 95 ? -4.565 5.478 10.338 1.00 73.94 95 LYS A C 1
ATOM 790 O O . LYS A 1 95 ? -5.454 5.160 11.124 1.00 73.94 95 LYS A O 1
ATOM 795 N N . PHE A 1 96 ? -3.442 6.090 10.728 1.00 69.62 96 PHE A N 1
ATOM 796 C CA . PHE A 1 96 ? -3.161 6.392 12.138 1.00 69.62 96 PHE A CA 1
ATOM 797 C C . PHE A 1 96 ? -4.251 7.276 12.748 1.00 69.62 96 PHE A C 1
ATOM 799 O O . PHE A 1 96 ? -4.633 7.093 13.904 1.00 69.62 96 PHE A O 1
ATOM 806 N N . LYS A 1 97 ? -4.821 8.184 11.948 1.00 68.12 97 LYS A N 1
ATOM 807 C CA . LYS A 1 97 ? -5.944 9.020 12.374 1.00 68.12 97 LYS A CA 1
ATOM 808 C C . LYS A 1 97 ? -7.206 8.187 12.601 1.00 68.12 97 LYS A C 1
ATOM 810 O O . LYS A 1 97 ? -7.907 8.404 13.581 1.00 68.12 97 LYS A O 1
ATOM 815 N N . PHE A 1 98 ? -7.483 7.215 11.732 1.00 65.44 98 PHE A N 1
ATOM 816 C CA . PHE A 1 98 ? -8.675 6.374 11.843 1.00 65.44 98 PHE A CA 1
ATOM 817 C C . PHE A 1 98 ? -8.629 5.395 13.014 1.00 65.44 98 PHE A C 1
ATOM 819 O O . PHE A 1 98 ? -9.669 5.198 13.637 1.00 65.44 98 PHE A O 1
ATOM 826 N N . VAL A 1 99 ? -7.463 4.820 13.328 1.00 65.06 99 VAL A N 1
ATOM 827 C CA . VAL A 1 99 ? -7.341 3.859 14.439 1.00 65.06 99 VAL A CA 1
ATOM 828 C C . VAL A 1 99 ? -7.408 4.552 15.801 1.00 65.06 99 VAL A C 1
ATOM 830 O O . VAL A 1 99 ? -8.000 4.017 16.733 1.00 65.06 99 VAL A O 1
ATOM 833 N N . LYS A 1 100 ? -6.888 5.780 15.917 1.00 58.03 100 LYS A N 1
ATOM 834 C CA . LYS A 1 100 ? -7.010 6.567 17.153 1.00 58.03 100 LYS A CA 1
ATOM 835 C C . LYS A 1 100 ? -8.462 6.949 17.478 1.00 58.03 100 LYS A C 1
ATOM 837 O O . LYS A 1 100 ? -8.790 7.106 18.641 1.00 58.03 100 LYS A O 1
ATOM 842 N N . ILE A 1 101 ? -9.326 7.079 16.468 1.00 53.28 101 ILE A N 1
ATOM 843 C CA . ILE A 1 101 ? -10.756 7.407 16.641 1.00 53.28 101 ILE A CA 1
ATOM 844 C C . ILE A 1 101 ? -11.570 6.193 17.129 1.00 53.28 101 ILE A C 1
ATOM 846 O O . ILE A 1 101 ? -12.639 6.371 17.700 1.00 53.28 101 ILE A O 1
ATOM 850 N N . SER A 1 102 ? -11.097 4.966 16.895 1.00 49.19 102 SER A N 1
ATOM 851 C CA . SER A 1 102 ? -11.799 3.730 17.276 1.00 49.19 102 SER A CA 1
ATOM 852 C C . SER A 1 102 ? -11.402 3.159 18.642 1.00 49.19 102 SER A C 1
ATOM 854 O O . SER A 1 102 ? -12.055 2.222 19.087 1.00 49.19 102 SER A O 1
ATOM 856 N N . ASN A 1 103 ? -10.371 3.697 19.302 1.00 46.47 103 ASN A N 1
ATOM 857 C CA . ASN A 1 103 ? -10.068 3.376 20.700 1.00 46.47 103 ASN A CA 1
ATOM 858 C C . ASN A 1 103 ? -10.764 4.405 21.612 1.00 46.47 103 ASN A C 1
ATOM 860 O O . ASN A 1 103 ? -10.334 5.562 21.594 1.00 46.47 103 ASN A O 1
ATOM 864 N N . PRO A 1 104 ? -11.823 4.032 22.357 1.00 45.22 104 PRO A N 1
ATOM 865 C CA . PRO A 1 104 ? -12.318 4.831 23.477 1.00 45.22 104 PRO A CA 1
ATOM 866 C C . PRO A 1 104 ? -11.304 4.895 24.628 1.00 45.22 104 PRO A C 1
ATOM 868 O O . PRO A 1 104 ? -10.495 3.947 24.770 1.00 45.22 104 PRO A O 1
#

pLDDT: mean 87.31, std 11.52, range [45.22, 97.12]

Secondary structure (DSSP, 8-state):
---GGGGGGGHHHHHHHHHHHHHHHHTT--TTS----SHHHIIIIIS---HHHHHHHHHHHHHHHHHHHHHHHHHHTTHHHHHHHHHHHHHHHHHHHHHHHH--

Foldseek 3Di:
DPDPLVVQLCLLVVLQVVLQQVVCVVVVHDPPDDDQLRPLSCCCPVVVHPNVVSVVVSVVLSVVSVVCSVVCCVPQPCVSSVVSSVVSNVVCVVSVVSVVVSPD